Protein AF-A0A965CTT1-F1 (afdb_monomer_lite)

pLDDT: mean 95.39, std 7.15, range [50.75, 98.56]

Radius of gyration: 16.87 Å; chains: 1; bounding box: 45×16×39 Å

Sequence (73 aa):
LRSVRLYVEEVSRQESEVDRYEKKLLKNVFENQNLDLARQYQLKTIIKELGSISNLAEDVGDAVLIIASKLGT

Structure (mmCIF, N/CA/C/O backbone):
data_AF-A0A965CTT1-F1
#
_entry.id   AF-A0A965CTT1-F1
#
loop_
_atom_site.group_PDB
_atom_site.id
_atom_site.type_symbol
_atom_site.label_atom_id
_atom_site.label_alt_id
_atom_site.label_comp_id
_atom_site.label_asym_id
_atom_site.label_entity_id
_atom_site.label_seq_id
_atom_site.pdbx_PDB_ins_code
_atom_site.Cartn_x
_atom_site.Cartn_y
_atom_site.Cartn_z
_atom_site.occupancy
_atom_site.B_iso_or_equiv
_atom_site.auth_seq_id
_atom_site.auth_comp_id
_atom_site.auth_asym_id
_atom_site.auth_atom_id
_atom_site.pdbx_PDB_model_num
ATOM 1 N N . LEU A 1 1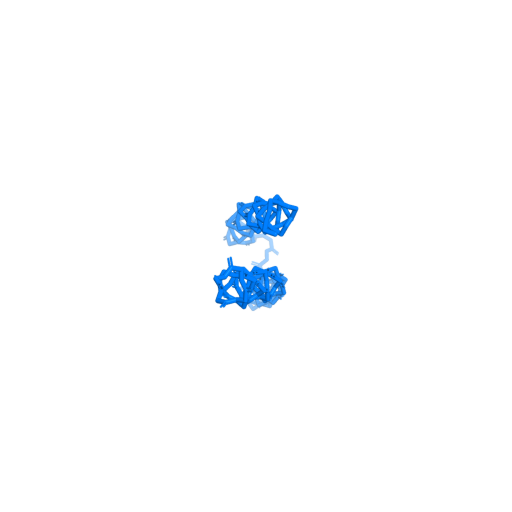 ? 15.636 4.778 -22.187 1.00 83.50 1 LEU A N 1
ATOM 2 C CA . LEU A 1 1 ? 16.056 5.164 -20.816 1.00 83.50 1 LEU A CA 1
ATOM 3 C C . LEU A 1 1 ? 15.308 6.379 -20.258 1.00 83.50 1 LEU A C 1
ATOM 5 O O . LEU A 1 1 ? 14.621 6.204 -19.266 1.00 83.50 1 LEU A O 1
ATOM 9 N N . ARG A 1 2 ? 15.389 7.583 -20.854 1.00 88.50 2 ARG A N 1
ATOM 10 C CA . ARG A 1 2 ? 14.737 8.793 -20.295 1.00 88.50 2 ARG A CA 1
ATOM 11 C C . ARG A 1 2 ? 13.221 8.645 -20.098 1.00 88.50 2 ARG A C 1
ATOM 13 O O . ARG A 1 2 ? 12.740 8.908 -19.008 1.00 88.50 2 ARG A O 1
ATOM 20 N N . SER A 1 3 ? 12.491 8.179 -21.112 1.00 90.69 3 SER A N 1
ATOM 21 C CA . SER A 1 3 ? 11.033 8.008 -21.009 1.00 90.69 3 SER A CA 1
ATOM 22 C C . SER A 1 3 ? 10.631 6.949 -19.980 1.00 90.69 3 SER A C 1
ATOM 24 O O . SER A 1 3 ? 9.658 7.142 -19.272 1.00 90.69 3 SER A O 1
ATOM 26 N N . VAL A 1 4 ? 11.414 5.869 -19.848 1.00 92.56 4 VAL A N 1
ATOM 27 C CA . VAL A 1 4 ? 11.186 4.831 -18.826 1.00 92.56 4 VAL A CA 1
ATOM 28 C C . VAL A 1 4 ? 11.290 5.424 -17.422 1.00 92.56 4 VAL A C 1
ATOM 30 O O . VAL A 1 4 ? 10.390 5.212 -16.625 1.00 92.56 4 VAL A O 1
ATOM 33 N N . ARG A 1 5 ? 12.331 6.224 -17.143 1.00 93.62 5 ARG A N 1
ATOM 34 C CA . ARG A 1 5 ? 12.466 6.902 -15.842 1.00 93.62 5 ARG A CA 1
ATOM 35 C C . ARG A 1 5 ? 11.271 7.802 -15.536 1.00 93.62 5 ARG A C 1
ATOM 37 O O . ARG A 1 5 ? 10.744 7.715 -14.442 1.00 93.62 5 ARG A O 1
ATOM 44 N N . LEU A 1 6 ? 10.815 8.595 -16.509 1.00 96.62 6 LEU A N 1
ATOM 45 C CA . LEU A 1 6 ? 9.664 9.487 -16.317 1.00 96.62 6 LEU A CA 1
ATOM 46 C C . LEU A 1 6 ? 8.383 8.724 -15.953 1.00 96.62 6 LEU A C 1
ATOM 48 O O . LEU A 1 6 ? 7.641 9.167 -15.086 1.00 96.62 6 LEU A O 1
ATOM 52 N N . TYR A 1 7 ? 8.119 7.584 -16.599 1.00 96.19 7 TYR A N 1
ATOM 53 C CA . TYR A 1 7 ? 6.943 6.777 -16.265 1.00 96.19 7 TYR A CA 1
ATOM 54 C C . TYR A 1 7 ? 7.058 6.119 -14.891 1.00 96.19 7 TYR A C 1
ATOM 56 O O . TYR A 1 7 ? 6.075 6.088 -14.162 1.00 96.19 7 TYR A O 1
ATOM 64 N N . VAL A 1 8 ? 8.242 5.627 -14.527 1.00 96.56 8 VAL A N 1
ATOM 65 C CA . VAL A 1 8 ? 8.474 5.013 -13.211 1.00 96.56 8 VAL A CA 1
ATOM 66 C C . VAL A 1 8 ? 8.347 6.048 -12.095 1.00 96.56 8 VAL A C 1
ATOM 68 O O . VAL A 1 8 ? 7.649 5.799 -11.121 1.00 96.56 8 VAL A O 1
ATOM 71 N N . GLU A 1 9 ? 8.908 7.246 -12.277 1.00 97.12 9 GLU A N 1
ATOM 72 C CA . GLU A 1 9 ? 8.744 8.359 -11.332 1.00 97.12 9 GLU A CA 1
ATOM 73 C C . GLU A 1 9 ? 7.270 8.744 -11.139 1.00 97.12 9 GLU A C 1
ATOM 75 O O . GLU A 1 9 ? 6.847 9.020 -10.019 1.00 97.12 9 GLU A O 1
ATOM 80 N N . GLU A 1 10 ? 6.473 8.744 -12.210 1.00 97.62 10 GLU A N 1
ATOM 81 C CA . GLU A 1 10 ? 5.040 9.027 -12.116 1.00 97.62 10 GLU A CA 1
ATOM 82 C C . GLU A 1 10 ? 4.272 7.912 -11.387 1.00 97.62 10 GLU A C 1
ATOM 84 O O . GLU A 1 10 ? 3.376 8.219 -10.603 1.00 97.62 10 GLU A O 1
ATOM 89 N N . VAL A 1 11 ? 4.638 6.640 -11.586 1.00 97.31 11 VAL A N 1
ATOM 90 C CA . VAL A 1 11 ? 4.049 5.512 -10.843 1.00 97.31 11 VAL A CA 1
ATOM 91 C C . VAL A 1 11 ? 4.376 5.614 -9.352 1.00 97.31 11 VAL A C 1
ATOM 93 O O . VAL A 1 11 ? 3.450 5.581 -8.545 1.00 97.31 11 VAL A O 1
ATOM 96 N N . SER A 1 12 ? 5.638 5.840 -8.976 1.00 97.44 12 SER A N 1
ATOM 97 C CA . SER A 1 12 ? 6.018 6.035 -7.567 1.00 97.44 12 SER A CA 1
ATOM 98 C C . SER A 1 12 ? 5.335 7.260 -6.951 1.00 97.44 12 SER A C 1
ATOM 100 O O . SER A 1 12 ? 4.928 7.248 -5.791 1.00 97.44 12 SER A O 1
ATOM 102 N N . ARG A 1 13 ? 5.134 8.338 -7.725 1.00 98.00 13 ARG A N 1
ATOM 103 C CA . ARG A 1 13 ? 4.376 9.509 -7.255 1.00 98.00 13 ARG A CA 1
ATOM 104 C C . ARG A 1 13 ? 2.929 9.140 -6.915 1.00 98.00 13 ARG A C 1
ATOM 106 O O . ARG A 1 13 ? 2.419 9.600 -5.895 1.00 98.00 13 ARG A O 1
ATOM 113 N N . GLN A 1 14 ? 2.273 8.353 -7.768 1.00 97.44 14 GLN A N 1
ATOM 114 C CA . GLN A 1 14 ? 0.893 7.904 -7.562 1.00 97.44 14 GLN A CA 1
ATOM 115 C C . GLN A 1 14 ? 0.783 6.920 -6.393 1.00 97.44 14 GLN A C 1
ATOM 117 O O . GLN A 1 14 ? -0.133 7.060 -5.583 1.00 97.44 14 GLN A O 1
ATOM 122 N N . GLU A 1 15 ? 1.734 5.996 -6.253 1.00 97.69 15 GLU A N 1
ATOM 123 C CA . GLU A 1 15 ? 1.832 5.090 -5.102 1.00 97.69 15 GLU A CA 1
ATOM 124 C C . GLU A 1 15 ? 1.902 5.873 -3.791 1.00 97.69 15 GLU A C 1
ATOM 126 O O . GLU A 1 15 ? 1.062 5.690 -2.908 1.00 97.69 15 GLU A O 1
ATOM 131 N N . SER A 1 16 ? 2.764 6.886 -3.734 1.00 97.62 16 SER A N 1
ATOM 132 C CA . SER A 1 16 ? 2.912 7.726 -2.549 1.00 97.62 16 SER A CA 1
ATOM 133 C C . SER A 1 16 ? 1.648 8.530 -2.218 1.00 97.62 16 SER A C 1
ATOM 135 O O . SER A 1 16 ? 1.420 8.904 -1.061 1.00 97.62 16 SER A O 1
ATOM 137 N N . GLU A 1 17 ? 0.813 8.847 -3.212 1.00 98.00 17 GLU A N 1
ATOM 138 C CA . GLU A 1 17 ? -0.506 9.438 -2.977 1.00 98.00 17 GLU A CA 1
ATOM 139 C C . GLU A 1 17 ? -1.481 8.411 -2.394 1.00 98.00 17 GLU A C 1
ATOM 141 O O . GLU A 1 17 ? -2.165 8.724 -1.412 1.00 98.00 17 GLU A O 1
ATOM 146 N N . VAL A 1 18 ? -1.522 7.195 -2.946 1.00 97.75 18 VAL A N 1
ATOM 147 C CA . VAL A 1 18 ? -2.345 6.087 -2.437 1.00 97.75 18 VAL A CA 1
ATOM 148 C C . VAL A 1 18 ? -1.995 5.784 -0.982 1.00 97.75 18 VAL A C 1
ATOM 150 O O . VAL A 1 18 ? -2.898 5.743 -0.148 1.00 97.75 18 VAL A O 1
ATOM 153 N N . ASP A 1 19 ? -0.713 5.712 -0.644 1.00 97.56 19 ASP A N 1
ATOM 154 C CA . ASP A 1 19 ? -0.209 5.456 0.707 1.00 97.56 19 ASP A CA 1
ATOM 155 C C . ASP A 1 19 ? -0.697 6.497 1.733 1.00 97.56 19 ASP A C 1
ATOM 157 O O . ASP A 1 19 ? -1.122 6.188 2.859 1.00 97.56 19 ASP A O 1
ATOM 161 N N . ARG A 1 20 ? -0.729 7.775 1.329 1.00 98.31 20 ARG A N 1
ATOM 162 C CA . ARG A 1 20 ? -1.287 8.861 2.154 1.00 98.31 20 ARG A CA 1
ATOM 163 C C . ARG A 1 20 ? -2.785 8.689 2.373 1.00 98.31 20 ARG A C 1
ATOM 165 O O . ARG A 1 20 ? -3.261 8.905 3.496 1.00 98.31 20 ARG A O 1
ATOM 172 N N . TYR A 1 21 ? -3.534 8.338 1.328 1.00 98.00 21 TYR A N 1
ATOM 173 C CA . TYR A 1 21 ? -4.966 8.077 1.448 1.00 98.00 21 TYR A CA 1
ATOM 174 C C . TYR A 1 21 ? -5.239 6.844 2.302 1.00 98.00 21 TYR A C 1
ATOM 176 O O . TYR A 1 21 ? -6.128 6.899 3.150 1.00 98.00 21 TYR A O 1
ATOM 184 N N . GLU A 1 22 ? -4.446 5.787 2.156 1.00 98.19 22 GLU A N 1
ATOM 185 C CA . GLU A 1 22 ? -4.555 4.561 2.937 1.00 98.19 22 GLU A CA 1
ATOM 186 C C . GLU A 1 22 ? -4.432 4.867 4.433 1.00 98.19 22 GLU A C 1
ATOM 188 O O . GLU A 1 22 ? -5.334 4.570 5.222 1.00 98.19 22 GLU A O 1
ATOM 193 N N . LYS A 1 23 ? -3.369 5.582 4.822 1.00 98.25 23 LYS A N 1
ATOM 194 C CA . LYS A 1 23 ? -3.145 6.001 6.211 1.00 98.25 23 LYS A CA 1
ATOM 195 C C . LYS A 1 23 ? -4.298 6.845 6.753 1.00 98.25 23 LYS A C 1
ATOM 197 O O . LYS A 1 23 ? -4.730 6.651 7.892 1.00 98.25 23 LYS A O 1
ATOM 202 N N . LYS A 1 24 ? -4.805 7.787 5.950 1.00 98.44 24 LYS A N 1
ATOM 203 C CA . LYS A 1 24 ? -5.927 8.655 6.333 1.00 98.44 24 LYS A CA 1
ATOM 204 C C . LYS A 1 24 ? -7.223 7.859 6.505 1.00 98.44 24 LYS A C 1
ATOM 206 O O . LYS A 1 24 ? -7.941 8.078 7.476 1.00 98.44 24 LYS A O 1
ATOM 211 N N . LEU A 1 25 ? -7.516 6.936 5.593 1.00 98.12 25 LEU A N 1
ATOM 212 C CA . LEU A 1 25 ? -8.714 6.101 5.639 1.00 98.12 25 LEU A CA 1
ATOM 213 C C . LEU A 1 25 ? -8.674 5.132 6.818 1.00 98.12 25 LEU A C 1
ATOM 215 O O . LEU A 1 25 ? -9.663 5.034 7.537 1.00 98.12 25 LEU A O 1
ATOM 219 N N . LEU A 1 26 ? -7.535 4.482 7.071 1.00 98.38 26 LEU A N 1
ATOM 220 C CA . LEU A 1 26 ? -7.369 3.612 8.236 1.00 98.38 26 LEU A CA 1
ATOM 221 C C . LEU A 1 26 ? -7.611 4.375 9.537 1.00 98.38 26 LEU A C 1
ATOM 223 O O . LEU A 1 26 ? -8.366 3.903 10.385 1.00 98.38 26 LEU A O 1
ATOM 227 N N . LYS A 1 27 ? -7.040 5.578 9.672 1.00 98.44 27 LYS A N 1
ATOM 228 C CA . LYS A 1 27 ? -7.303 6.448 10.824 1.00 98.44 27 LYS A CA 1
ATOM 229 C C . LYS A 1 27 ? -8.804 6.720 10.981 1.00 98.44 27 LYS A C 1
ATOM 231 O O . LYS A 1 27 ? -9.359 6.458 12.043 1.00 98.44 27 LYS A O 1
ATOM 236 N N . ASN A 1 28 ? -9.470 7.154 9.911 1.00 98.25 28 ASN A N 1
ATOM 237 C CA . ASN A 1 28 ? -10.904 7.446 9.932 1.00 98.25 28 ASN A CA 1
ATOM 238 C C . ASN A 1 28 ? -11.761 6.219 10.294 1.00 98.25 28 ASN A C 1
ATOM 240 O O . ASN A 1 28 ? -12.771 6.367 10.974 1.00 98.25 28 ASN A O 1
ATOM 244 N N . VAL A 1 29 ? -11.384 5.017 9.845 1.00 98.38 29 VAL A N 1
ATOM 245 C CA . VAL A 1 29 ? -12.102 3.771 10.160 1.00 98.38 29 VAL A CA 1
ATOM 246 C C . VAL A 1 29 ? -12.032 3.462 11.653 1.00 98.38 29 VAL A C 1
ATOM 248 O O . VAL A 1 29 ? -13.065 3.182 12.256 1.00 98.38 29 VAL A O 1
ATOM 251 N N . PHE A 1 30 ? -10.843 3.535 12.254 1.00 98.06 30 PHE A N 1
ATOM 252 C CA . PHE A 1 30 ? -10.655 3.191 13.667 1.00 98.06 30 PHE A CA 1
ATOM 253 C C . PHE A 1 30 ? -11.102 4.296 14.636 1.00 98.06 30 PHE A C 1
ATOM 255 O O . PHE A 1 30 ? -11.431 3.996 15.780 1.00 98.06 30 PHE A O 1
ATOM 262 N N . GLU A 1 31 ? -11.168 5.555 14.195 1.00 97.94 31 GLU A N 1
ATOM 263 C CA . GLU A 1 31 ? -11.726 6.666 14.986 1.00 97.94 31 GLU A CA 1
ATOM 264 C C . GLU A 1 31 ? -13.263 6.748 14.913 1.00 97.94 31 GLU A C 1
ATOM 266 O O . GLU A 1 31 ? -13.889 7.465 15.698 1.00 97.94 31 GLU A O 1
ATOM 271 N N . ASN A 1 32 ? -13.902 6.015 13.996 1.00 96.81 32 ASN A N 1
ATOM 272 C CA . ASN A 1 32 ? -15.351 6.041 13.833 1.00 96.81 32 ASN A CA 1
ATOM 273 C C . ASN A 1 32 ? -16.055 5.169 14.885 1.00 96.81 32 ASN A C 1
ATOM 275 O O . ASN A 1 32 ? -16.107 3.944 14.765 1.00 96.81 32 ASN A O 1
ATOM 279 N N . GLN A 1 33 ? -16.663 5.828 15.875 1.00 95.12 33 GLN A N 1
ATOM 280 C CA . GLN A 1 33 ? -17.403 5.188 16.970 1.00 95.12 33 GLN A CA 1
ATOM 281 C C . GLN A 1 33 ? -18.704 4.486 16.539 1.00 95.12 33 GLN A C 1
ATOM 283 O O . GLN A 1 33 ? -19.266 3.729 17.324 1.00 95.12 33 GLN A O 1
ATOM 288 N N . ASN A 1 34 ? -19.183 4.703 15.307 1.00 97.62 34 ASN A N 1
ATOM 289 C CA . ASN A 1 34 ? -20.377 4.032 14.779 1.00 97.62 34 ASN A CA 1
ATOM 290 C C . ASN A 1 34 ? -20.072 2.666 14.146 1.00 97.62 34 ASN A C 1
ATOM 292 O O . ASN A 1 34 ? -20.996 1.960 13.744 1.00 97.62 34 ASN A O 1
ATOM 296 N N . LEU A 1 35 ? -18.795 2.309 13.990 1.00 97.19 35 LEU A N 1
ATOM 297 C CA . LEU A 1 35 ? -18.386 1.019 13.447 1.00 97.19 35 LEU A CA 1
ATOM 298 C C . LEU A 1 35 ? -18.000 0.089 14.592 1.00 97.19 35 LEU A C 1
ATOM 300 O O . LEU A 1 35 ? -17.138 0.423 15.403 1.00 97.19 35 LEU A O 1
ATOM 304 N N . ASP A 1 36 ? -18.595 -1.102 14.620 1.00 97.81 36 ASP A N 1
ATOM 305 C CA . ASP A 1 36 ? -18.089 -2.169 15.473 1.00 97.81 36 ASP A CA 1
ATOM 306 C C . ASP A 1 36 ? -16.702 -2.643 15.005 1.00 97.81 36 ASP A C 1
ATOM 308 O O . ASP A 1 36 ? -16.267 -2.411 13.869 1.00 97.81 36 ASP A O 1
ATOM 312 N N . LEU A 1 37 ? -16.001 -3.340 15.897 1.00 97.31 37 LEU A N 1
ATOM 313 C CA . LEU A 1 37 ? -14.638 -3.793 15.649 1.00 97.31 37 LEU A CA 1
ATOM 314 C C . LEU A 1 37 ? -14.542 -4.729 14.435 1.00 97.31 37 LEU A C 1
ATOM 316 O O . LEU A 1 37 ? -13.593 -4.637 13.657 1.00 97.31 37 LEU A O 1
ATOM 320 N N . ALA A 1 38 ? -15.520 -5.615 14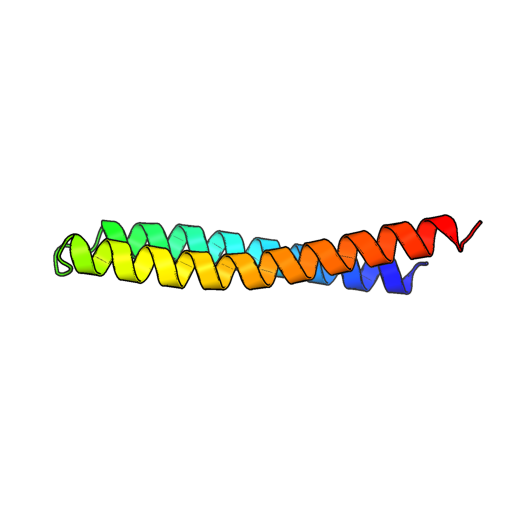.237 1.00 98.12 38 ALA A N 1
ATOM 321 C CA . ALA A 1 38 ? -15.506 -6.537 13.106 1.00 98.12 38 ALA A CA 1
ATOM 322 C C . ALA A 1 38 ? -15.583 -5.764 11.783 1.00 98.12 38 ALA A C 1
ATOM 324 O O . ALA A 1 38 ? -14.819 -6.034 10.852 1.00 98.12 38 ALA A O 1
ATOM 325 N N . ARG A 1 39 ? -16.443 -4.745 11.718 1.00 98.25 39 ARG A N 1
ATOM 326 C CA . ARG A 1 39 ? -16.595 -3.890 10.547 1.00 98.25 39 ARG A CA 1
ATOM 327 C C . ARG A 1 39 ? -15.363 -3.028 10.299 1.00 98.25 39 ARG A C 1
ATOM 329 O O . ARG A 1 39 ? -14.959 -2.885 9.145 1.00 98.25 39 ARG A O 1
ATOM 336 N N . GLN A 1 40 ? -14.729 -2.511 11.352 1.00 98.56 40 GLN A N 1
ATOM 337 C CA . GLN A 1 40 ? -13.458 -1.790 11.237 1.00 98.56 40 GLN A CA 1
ATOM 338 C C . GLN A 1 40 ? -12.369 -2.665 10.599 1.00 98.56 40 GLN A C 1
ATOM 340 O O . GLN A 1 40 ? -11.683 -2.226 9.675 1.00 98.56 40 GLN A O 1
ATOM 345 N N . TYR A 1 41 ? -12.242 -3.924 11.024 1.00 98.31 41 TYR A N 1
ATOM 346 C CA . TYR A 1 41 ? -11.253 -4.843 10.456 1.00 98.31 41 TYR A CA 1
ATOM 347 C C . TYR A 1 41 ? -11.579 -5.273 9.022 1.00 98.31 41 TYR A C 1
ATOM 349 O O . TYR A 1 41 ? -10.666 -5.354 8.205 1.00 98.31 41 TYR A O 1
ATOM 357 N N . GLN A 1 42 ? -12.854 -5.477 8.678 1.00 98.56 42 GLN A N 1
ATOM 358 C CA . GLN A 1 42 ? -13.257 -5.727 7.286 1.00 98.56 42 GLN A CA 1
ATOM 359 C C . GLN A 1 42 ? -12.848 -4.567 6.368 1.00 98.56 42 GLN A C 1
ATOM 361 O O . GLN A 1 42 ? -12.282 -4.787 5.298 1.00 98.56 42 GLN A O 1
ATOM 366 N N . LEU A 1 43 ? -13.098 -3.326 6.799 1.00 98.50 43 LEU A N 1
ATOM 367 C CA . LEU A 1 43 ? -12.711 -2.131 6.048 1.00 98.50 43 LEU A CA 1
ATOM 368 C C . LEU A 1 43 ? -11.192 -1.975 5.968 1.00 98.50 43 LEU A C 1
ATOM 370 O O . LEU A 1 43 ? -10.680 -1.666 4.897 1.00 98.50 43 LEU A O 1
ATOM 374 N N . LYS A 1 44 ? -10.464 -2.245 7.060 1.00 98.38 44 LYS A N 1
ATOM 375 C CA . LYS A 1 44 ? -8.996 -2.295 7.052 1.00 98.38 44 LYS A CA 1
ATOM 376 C C . LYS A 1 44 ? -8.481 -3.254 5.980 1.00 98.38 44 LYS A C 1
ATOM 378 O O . LYS A 1 44 ? -7.566 -2.880 5.255 1.00 98.38 44 LYS A O 1
ATOM 383 N N . THR A 1 45 ? -9.042 -4.460 5.884 1.00 98.44 45 THR A N 1
ATOM 384 C CA . THR A 1 45 ? -8.633 -5.440 4.868 1.00 98.44 45 THR A CA 1
ATOM 385 C C . THR A 1 45 ? -8.847 -4.888 3.466 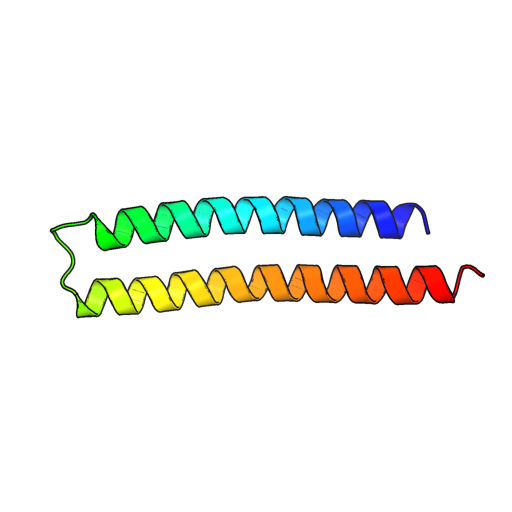1.00 98.44 45 THR A C 1
ATOM 387 O O . THR A 1 45 ? -7.907 -4.873 2.685 1.00 98.44 45 THR A O 1
ATOM 390 N N . ILE A 1 46 ? -10.031 -4.348 3.167 1.00 98.19 46 ILE A N 1
ATOM 391 C CA . ILE A 1 46 ? -10.319 -3.763 1.847 1.00 98.19 46 ILE A CA 1
ATOM 392 C C . ILE A 1 46 ? -9.345 -2.623 1.521 1.00 98.19 46 ILE A C 1
ATOM 394 O O . ILE A 1 46 ? -8.805 -2.571 0.423 1.00 98.19 46 ILE A O 1
ATOM 398 N N . ILE A 1 47 ? -9.093 -1.725 2.476 1.00 98.25 47 ILE A N 1
ATOM 399 C CA . ILE A 1 47 ? -8.157 -0.609 2.300 1.00 98.25 47 ILE A CA 1
ATOM 400 C C . ILE A 1 47 ? -6.739 -1.124 2.001 1.00 98.25 47 ILE A C 1
ATOM 402 O O . ILE A 1 47 ? -6.083 -0.598 1.107 1.00 98.25 47 ILE A O 1
ATOM 406 N N . LYS A 1 48 ? -6.288 -2.173 2.698 1.00 98.12 48 LYS A N 1
ATOM 407 C CA . LYS A 1 48 ? -4.974 -2.790 2.469 1.00 98.12 48 LYS A CA 1
ATOM 408 C C . LYS A 1 48 ? -4.862 -3.493 1.118 1.00 98.12 48 LYS A C 1
ATOM 410 O O . LYS A 1 48 ? -3.816 -3.399 0.487 1.00 98.12 48 LYS A O 1
ATOM 415 N N . GLU A 1 49 ? -5.923 -4.151 0.661 1.00 98.00 49 GLU A N 1
ATOM 416 C CA . GLU A 1 49 ? -5.963 -4.752 -0.679 1.00 98.00 49 GLU A CA 1
ATOM 417 C C . GLU A 1 49 ? -5.942 -3.691 -1.791 1.00 98.00 49 GLU A C 1
ATOM 419 O O . GLU A 1 49 ? -5.390 -3.919 -2.859 1.00 98.00 49 GLU A O 1
ATOM 424 N N . LEU A 1 50 ? -6.505 -2.502 -1.561 1.00 96.31 50 LEU A N 1
ATOM 425 C CA . LEU A 1 50 ? -6.385 -1.402 -2.523 1.00 96.31 50 LEU A CA 1
ATOM 426 C C . LEU A 1 50 ? -4.953 -0.852 -2.587 1.00 96.31 50 LEU A C 1
ATOM 428 O O . LEU A 1 50 ? -4.454 -0.599 -3.682 1.00 96.31 50 LEU A O 1
ATOM 432 N N . GLY A 1 51 ? -4.292 -0.698 -1.435 1.00 97.38 51 GLY A N 1
ATOM 433 C CA . GLY A 1 51 ? -2.884 -0.295 -1.373 1.00 97.38 51 GLY A CA 1
ATOM 434 C C . GLY A 1 51 ? -1.963 -1.297 -2.074 1.00 97.38 51 GLY A C 1
ATOM 435 O O . GLY A 1 51 ? -1.126 -0.906 -2.882 1.00 97.38 51 GLY A O 1
ATOM 436 N N . SER A 1 52 ? -2.184 -2.602 -1.874 1.00 97.69 52 SER A N 1
ATOM 437 C CA . SER A 1 52 ? -1.348 -3.651 -2.480 1.00 97.69 52 SER A CA 1
ATOM 438 C C . SER A 1 52 ? -1.347 -3.625 -4.014 1.00 97.69 52 SER A C 1
ATOM 440 O O . SER A 1 52 ? -0.320 -3.909 -4.627 1.00 97.69 52 SER A O 1
ATOM 442 N N . ILE A 1 53 ? -2.458 -3.231 -4.648 1.00 97.12 53 ILE A N 1
ATOM 443 C CA . ILE A 1 53 ? -2.539 -3.064 -6.108 1.00 97.12 53 ILE A CA 1
ATOM 444 C C . ILE A 1 53 ? -1.602 -1.949 -6.586 1.00 97.12 53 ILE A C 1
ATOM 446 O O . ILE A 1 53 ? -0.946 -2.101 -7.617 1.00 97.12 53 ILE A O 1
ATOM 450 N N . SER A 1 54 ? -1.533 -0.840 -5.847 1.00 96.38 54 SER A N 1
ATOM 451 C CA . SER A 1 54 ? -0.638 0.271 -6.174 1.00 96.38 54 SER A CA 1
ATOM 452 C C . SER A 1 54 ? 0.826 -0.135 -6.031 1.00 96.38 54 SER A C 1
ATOM 454 O O . SER A 1 54 ? 1.626 0.142 -6.920 1.00 96.38 54 SER A O 1
ATOM 456 N N . ASN A 1 55 ? 1.154 -0.863 -4.966 1.00 97.31 55 ASN A N 1
ATOM 457 C CA . ASN A 1 55 ? 2.514 -1.343 -4.726 1.00 97.31 55 ASN A CA 1
ATOM 458 C C . ASN A 1 55 ? 2.957 -2.314 -5.828 1.00 97.31 55 ASN A C 1
ATOM 460 O O . ASN A 1 55 ? 4.065 -2.209 -6.337 1.00 97.31 55 ASN A O 1
ATOM 464 N N . LEU A 1 56 ? 2.062 -3.200 -6.283 1.00 98.12 56 LEU A N 1
ATOM 465 C CA . LEU A 1 56 ? 2.340 -4.076 -7.426 1.00 98.12 56 LEU A CA 1
ATOM 466 C C . LEU A 1 56 ? 2.629 -3.291 -8.714 1.00 98.12 56 LEU A C 1
ATOM 468 O O . LEU A 1 56 ? 3.436 -3.730 -9.534 1.00 98.12 56 LEU A O 1
ATOM 472 N N . ALA A 1 57 ? 1.970 -2.149 -8.925 1.00 97.25 57 ALA A N 1
ATOM 473 C CA . ALA A 1 57 ? 2.250 -1.297 -10.076 1.00 97.25 57 ALA A CA 1
ATOM 474 C C . ALA A 1 57 ? 3.645 -0.656 -9.980 1.00 97.25 57 ALA A C 1
ATOM 476 O O . ALA A 1 57 ? 4.357 -0.609 -10.987 1.00 97.25 57 ALA A O 1
ATOM 477 N N . GLU A 1 58 ? 4.048 -0.217 -8.785 1.00 97.69 58 GLU A N 1
ATOM 478 C CA . GLU A 1 58 ? 5.401 0.279 -8.519 1.00 97.69 58 GLU A CA 1
ATOM 479 C C . GLU A 1 58 ? 6.460 -0.809 -8.730 1.00 97.69 58 GLU A C 1
ATOM 481 O O . GLU A 1 58 ? 7.394 -0.591 -9.501 1.00 97.69 58 GLU A O 1
ATOM 486 N N . ASP A 1 59 ? 6.260 -2.009 -8.175 1.00 98.06 59 ASP A N 1
ATOM 487 C CA . ASP A 1 59 ? 7.165 -3.155 -8.347 1.00 98.06 59 ASP A CA 1
ATOM 488 C C . ASP A 1 59 ? 7.416 -3.466 -9.835 1.00 98.06 59 ASP A C 1
ATOM 490 O O . ASP A 1 59 ? 8.540 -3.752 -10.265 1.00 98.06 59 ASP A O 1
ATOM 494 N N . VAL A 1 60 ? 6.362 -3.396 -10.658 1.00 97.50 60 VAL A N 1
ATOM 495 C CA . VAL A 1 60 ? 6.471 -3.564 -12.114 1.00 97.50 60 VAL A CA 1
ATOM 496 C C . VAL A 1 60 ? 7.260 -2.415 -12.744 1.00 97.50 60 VAL A C 1
ATOM 498 O O . VAL A 1 60 ? 8.103 -2.662 -13.613 1.00 97.50 60 VAL A O 1
ATOM 501 N N . GLY A 1 61 ? 7.019 -1.173 -12.321 1.00 96.25 61 GLY A N 1
ATOM 502 C CA . GLY A 1 61 ? 7.787 -0.004 -12.754 1.00 96.25 61 GLY A CA 1
ATOM 503 C C . GLY A 1 61 ? 9.284 -0.161 -12.475 1.00 96.25 61 GLY A C 1
ATOM 504 O O . GLY A 1 61 ? 10.109 -0.010 -13.384 1.00 96.25 61 GLY A O 1
ATOM 505 N N . ASP A 1 62 ? 9.631 -0.565 -11.257 1.00 96.38 62 ASP A N 1
ATOM 506 C CA . ASP A 1 62 ? 11.004 -0.818 -10.825 1.00 96.38 62 ASP A CA 1
ATOM 507 C C . ASP A 1 62 ? 11.662 -1.944 -11.626 1.00 96.38 62 ASP A C 1
ATOM 509 O O . ASP A 1 62 ? 12.793 -1.802 -12.111 1.00 96.38 62 ASP A O 1
ATOM 513 N N . ALA A 1 63 ? 10.946 -3.046 -11.861 1.00 96.62 63 ALA A N 1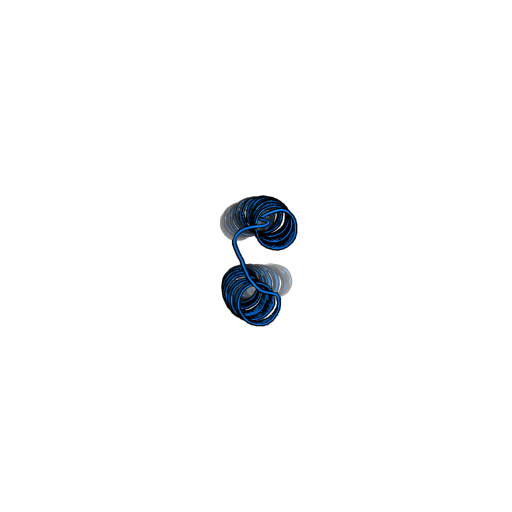
ATOM 514 C CA . ALA A 1 63 ? 11.436 -4.138 -12.696 1.00 96.62 63 ALA A CA 1
ATOM 515 C C . ALA A 1 63 ? 11.747 -3.667 -14.129 1.00 96.62 63 ALA A C 1
ATOM 517 O O . ALA A 1 63 ? 12.808 -3.989 -14.681 1.00 96.62 63 ALA A O 1
ATOM 518 N N . VAL A 1 64 ? 10.865 -2.859 -14.728 1.00 95.31 64 VAL A N 1
ATOM 519 C CA . VAL A 1 64 ? 11.083 -2.267 -16.056 1.00 95.31 64 VAL A CA 1
ATOM 520 C C . VAL A 1 64 ? 12.302 -1.339 -16.052 1.00 95.31 64 VAL A C 1
ATOM 522 O O . VAL A 1 64 ? 13.103 -1.388 -16.992 1.00 95.31 64 VAL A O 1
ATOM 525 N N . LEU A 1 65 ? 12.496 -0.531 -15.006 1.00 95.25 65 LEU A N 1
ATOM 526 C CA . LEU A 1 65 ? 13.666 0.341 -14.874 1.00 95.25 65 LEU A CA 1
ATOM 527 C C . LEU A 1 65 ? 14.972 -0.456 -14.802 1.00 95.25 65 LEU A C 1
ATOM 529 O O . LEU A 1 65 ? 15.947 -0.094 -15.471 1.00 95.25 65 LEU A O 1
ATOM 533 N N . ILE A 1 66 ? 14.994 -1.546 -14.032 1.00 95.19 66 ILE A N 1
ATOM 534 C CA . ILE A 1 66 ? 16.151 -2.443 -13.919 1.00 95.19 66 ILE A CA 1
ATOM 535 C C . ILE A 1 66 ? 16.488 -3.042 -15.287 1.00 95.19 66 ILE A C 1
ATOM 537 O O . ILE A 1 66 ? 17.642 -2.975 -15.719 1.00 95.19 66 ILE A O 1
ATOM 541 N N . ILE A 1 67 ? 15.494 -3.587 -15.994 1.00 94.50 67 ILE A N 1
ATOM 542 C CA . ILE A 1 67 ? 15.682 -4.178 -17.327 1.00 94.50 67 ILE A CA 1
ATOM 543 C C . ILE A 1 67 ? 16.206 -3.125 -18.308 1.00 94.50 67 ILE A C 1
ATOM 545 O O . ILE A 1 67 ? 17.218 -3.348 -18.973 1.00 94.50 67 ILE A O 1
ATOM 549 N N . ALA A 1 68 ? 15.572 -1.952 -18.368 1.00 92.31 68 ALA A N 1
ATOM 550 C CA . ALA A 1 68 ? 15.980 -0.875 -19.265 1.00 92.31 68 ALA A CA 1
ATOM 551 C C . ALA A 1 68 ? 17.398 -0.366 -18.965 1.00 92.31 68 ALA A C 1
ATOM 553 O O . ALA A 1 68 ? 18.117 0.019 -19.886 1.00 92.31 68 ALA A O 1
ATOM 554 N N . SER A 1 69 ? 17.805 -0.370 -17.694 1.00 91.56 69 SER A N 1
ATOM 555 C CA . SER A 1 69 ? 19.154 0.020 -17.271 1.00 91.56 69 SER A CA 1
ATOM 556 C C . SER A 1 69 ? 20.209 -1.012 -17.667 1.00 91.56 69 SER A C 1
ATOM 558 O O . SER A 1 69 ? 21.308 -0.621 -18.041 1.00 91.56 69 SER A O 1
ATOM 560 N N . LYS A 1 70 ? 19.870 -2.308 -17.648 1.00 90.00 70 LYS A N 1
ATOM 561 C CA . LYS A 1 70 ? 20.754 -3.394 -18.105 1.00 90.00 70 LYS A CA 1
ATOM 562 C C . LYS A 1 70 ? 20.863 -3.509 -1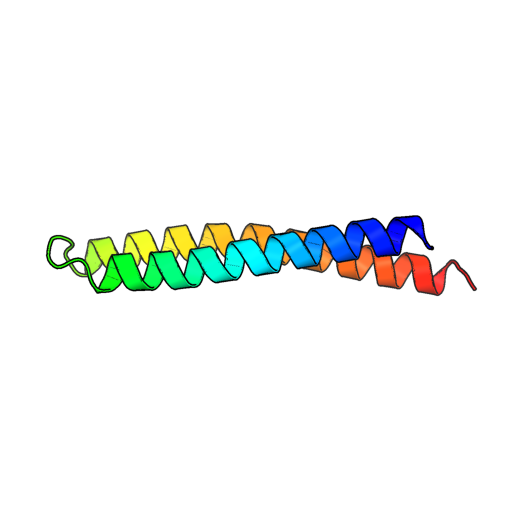9.627 1.00 90.00 70 LYS A C 1
ATOM 564 O O . LYS A 1 70 ? 21.879 -3.974 -20.115 1.00 90.00 70 LYS A O 1
ATOM 569 N N . LEU A 1 71 ? 19.817 -3.136 -20.368 1.00 82.31 71 LEU A N 1
ATOM 570 C CA . LEU A 1 71 ? 19.801 -3.163 -21.841 1.00 82.31 71 LEU A CA 1
ATOM 571 C C . LEU A 1 71 ? 20.321 -1.866 -22.477 1.00 82.31 71 LEU A C 1
ATOM 573 O O . LEU A 1 71 ? 20.560 -1.819 -23.678 1.00 82.31 71 LEU A O 1
ATOM 577 N N . GLY A 1 72 ? 20.417 -0.790 -21.694 1.00 64.38 72 GLY A N 1
ATOM 578 C CA . GLY A 1 72 ? 20.935 0.507 -22.129 1.00 64.38 72 GLY A CA 1
ATOM 579 C C . GLY A 1 72 ? 22.456 0.659 -22.006 1.00 64.38 72 GLY A C 1
ATOM 580 O O . GLY A 1 72 ? 22.946 1.774 -22.187 1.00 64.38 72 GLY A O 1
ATOM 581 N N . THR A 1 73 ? 23.159 -0.425 -21.671 1.00 50.75 73 THR A N 1
ATOM 582 C CA . THR A 1 73 ? 24.612 -0.627 -21.815 1.00 50.75 73 THR A CA 1
ATOM 583 C C . THR A 1 73 ? 24.877 -1.504 -23.024 1.00 50.75 73 THR A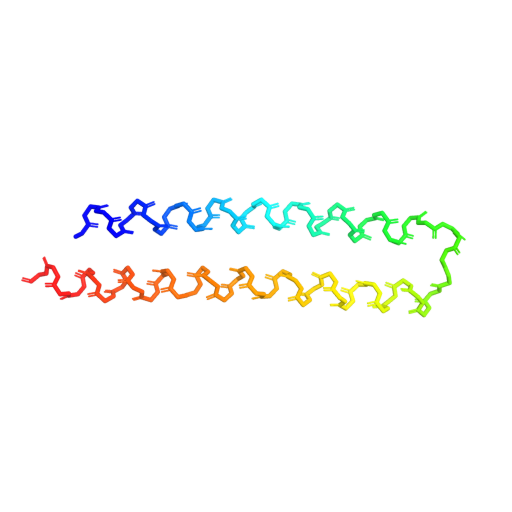 C 1
ATOM 585 O O . THR A 1 73 ? 25.816 -1.185 -23.780 1.00 50.75 73 THR A O 1
#

Secondary structure (DSSP, 8-state):
-HHHHHHHHHHHHHHHHHHHHHHHHHHHHHH-TTS-HHHHHHHHHHHHHHHHHHHHHHHHHHHHHHHHHHH--

Foldseek 3Di:
DVVLVVVLVVLVVVLVVLVVVLVVVLVVLVPDPVDDPVRSVVVNVVSVVVSVVSVVSNVVSVVSVVVCVVVVD